Protein AF-A0A7M3PPD6-F1 (afdb_monomer_lite)

Structure (mmCIF, N/CA/C/O backbone):
data_AF-A0A7M3PPD6-F1
#
_entry.id   AF-A0A7M3PPD6-F1
#
loop_
_atom_site.group_PDB
_atom_site.id
_atom_site.type_symbol
_atom_site.label_atom_id
_atom_site.label_alt_id
_atom_site.label_comp_id
_atom_site.label_asym_id
_atom_site.label_entity_id
_atom_site.label_seq_id
_atom_site.pdbx_PDB_ins_code
_atom_site.Cartn_x
_atom_site.Cartn_y
_atom_site.Cartn_z
_atom_site.occupancy
_atom_site.B_iso_or_equiv
_atom_site.auth_seq_id
_atom_site.auth_comp_id
_atom_site.auth_asym_id
_atom_site.auth_atom_id
_atom_site.pdbx_PDB_model_num
ATOM 1 N N . MET A 1 1 ? 11.415 8.987 -10.925 1.00 87.25 1 MET A N 1
ATOM 2 C CA . MET A 1 1 ? 11.494 7.967 -9.854 1.00 87.25 1 MET A CA 1
ATOM 3 C C . MET A 1 1 ? 10.317 7.016 -10.015 1.00 87.25 1 MET A C 1
ATOM 5 O O . MET A 1 1 ? 9.247 7.482 -10.387 1.00 87.25 1 MET A O 1
ATOM 9 N N . GLY A 1 2 ? 10.502 5.719 -9.774 1.00 91.44 2 GLY A N 1
ATOM 10 C CA . GLY A 1 2 ? 9.399 4.766 -9.609 1.00 91.44 2 GLY A CA 1
ATOM 11 C C . GLY A 1 2 ? 9.368 4.261 -8.168 1.00 91.44 2 GLY A C 1
ATOM 12 O O . GLY A 1 2 ? 10.432 4.136 -7.566 1.00 91.44 2 GLY A O 1
ATOM 13 N N . TRP A 1 3 ? 8.183 4.011 -7.622 1.00 93.00 3 TRP A N 1
ATOM 14 C CA . TRP A 1 3 ? 8.015 3.396 -6.306 1.00 93.00 3 TRP A CA 1
ATOM 15 C C . TRP A 1 3 ? 6.927 2.327 -6.352 1.00 93.00 3 TRP A C 1
ATOM 17 O O . TRP A 1 3 ? 6.036 2.376 -7.202 1.00 93.00 3 TRP A O 1
ATOM 27 N N . ALA A 1 4 ? 7.021 1.362 -5.444 1.00 93.62 4 ALA A N 1
ATOM 28 C CA . ALA A 1 4 ? 6.034 0.310 -5.274 1.00 93.62 4 ALA A CA 1
ATOM 29 C C . ALA A 1 4 ? 5.718 0.114 -3.791 1.00 93.62 4 ALA A C 1
ATOM 31 O O . ALA A 1 4 ? 6.561 0.378 -2.935 1.00 93.62 4 ALA A O 1
ATOM 32 N N . PHE A 1 5 ? 4.496 -0.317 -3.497 1.00 93.56 5 PHE A N 1
ATOM 33 C CA . PHE A 1 5 ? 4.041 -0.605 -2.147 1.00 93.56 5 PHE A CA 1
ATOM 34 C C . PHE A 1 5 ? 3.113 -1.822 -2.139 1.00 93.56 5 PHE A C 1
ATOM 36 O O . PHE A 1 5 ? 2.143 -1.884 -2.896 1.00 93.56 5 PHE A O 1
ATOM 43 N N . GLY A 1 6 ? 3.411 -2.784 -1.272 1.00 92.19 6 GLY A N 1
ATOM 44 C CA . GLY A 1 6 ? 2.691 -4.045 -1.136 1.00 92.19 6 GLY A CA 1
ATOM 45 C C . GLY A 1 6 ? 3.297 -4.894 -0.023 1.00 92.19 6 GLY A C 1
ATOM 46 O O . GLY A 1 6 ? 4.203 -4.441 0.674 1.00 92.19 6 GLY A O 1
ATOM 47 N N . GLY A 1 7 ? 2.789 -6.114 0.154 1.00 89.31 7 GLY A N 1
ATOM 48 C CA . GLY A 1 7 ? 3.344 -7.064 1.122 1.00 89.31 7 GLY A CA 1
ATOM 49 C C . GLY A 1 7 ? 3.231 -6.630 2.587 1.00 89.31 7 GLY A C 1
ATOM 50 O O . GLY A 1 7 ? 4.124 -6.917 3.375 1.00 89.31 7 GLY A O 1
ATOM 51 N N . CYS A 1 8 ? 2.165 -5.918 2.973 1.00 86.94 8 CYS A N 1
ATOM 52 C CA . CYS A 1 8 ? 2.050 -5.273 4.290 1.00 86.94 8 CYS A CA 1
ATOM 53 C C . CYS A 1 8 ? 2.086 -6.224 5.503 1.00 86.94 8 CYS A C 1
ATOM 55 O O . CYS A 1 8 ? 2.294 -5.764 6.627 1.00 86.94 8 CYS A O 1
ATOM 57 N N . ASP A 1 9 ? 1.875 -7.525 5.296 1.00 87.12 9 ASP A N 1
ATOM 58 C CA . ASP A 1 9 ? 1.959 -8.554 6.339 1.00 87.12 9 ASP A CA 1
ATOM 59 C C . ASP A 1 9 ? 3.269 -9.356 6.324 1.00 87.12 9 ASP A C 1
ATOM 61 O O . ASP A 1 9 ? 3.383 -10.335 7.063 1.00 87.12 9 ASP A O 1
ATOM 65 N N . ALA A 1 10 ? 4.263 -8.937 5.534 1.00 86.12 10 ALA A N 1
ATOM 66 C CA . ALA A 1 10 ? 5.591 -9.536 5.566 1.00 86.12 10 ALA A CA 1
ATOM 67 C C . ALA A 1 10 ? 6.187 -9.467 6.980 1.00 86.12 10 ALA A C 1
ATOM 69 O O . ALA A 1 10 ? 6.174 -8.427 7.645 1.00 86.12 10 ALA A O 1
ATOM 70 N N . THR A 1 11 ? 6.709 -10.596 7.454 1.00 80.75 11 THR A N 1
ATOM 71 C CA . THR A 1 11 ? 7.304 -10.714 8.794 1.00 80.75 11 THR A CA 1
ATOM 72 C C . THR A 1 11 ? 8.752 -10.245 8.845 1.00 80.75 11 THR A C 1
ATOM 74 O O . THR A 1 11 ? 9.263 -9.929 9.918 1.00 80.75 11 THR A O 1
ATOM 77 N N . THR A 1 12 ? 9.410 -10.206 7.690 1.00 79.69 12 THR A N 1
ATOM 78 C CA . THR A 1 12 ? 10.815 -9.846 7.517 1.00 79.69 12 THR A CA 1
ATOM 79 C C . THR A 1 12 ? 10.936 -8.736 6.477 1.00 79.69 12 THR A C 1
ATOM 81 O O . THR A 1 12 ? 10.194 -8.732 5.495 1.00 79.69 12 THR A O 1
ATOM 84 N N . PRO A 1 13 ? 11.844 -7.766 6.678 1.00 74.44 13 PRO A N 1
ATOM 85 C CA . PRO A 1 13 ? 12.115 -6.749 5.677 1.00 74.44 13 PRO A CA 1
ATOM 86 C C . PRO A 1 13 ? 12.925 -7.380 4.541 1.00 74.44 13 PRO A C 1
ATOM 88 O O . PRO A 1 13 ? 14.146 -7.497 4.631 1.00 74.44 13 PRO A O 1
ATOM 91 N N . GLU A 1 14 ? 12.239 -7.808 3.489 1.00 77.88 14 GLU A N 1
ATOM 92 C CA . GLU A 1 14 ? 12.874 -8.265 2.254 1.00 77.88 14 GLU A CA 1
ATOM 93 C C . GLU A 1 14 ? 12.975 -7.132 1.226 1.00 77.88 14 GLU A C 1
ATOM 95 O O . GLU A 1 14 ? 12.314 -6.097 1.334 1.00 77.88 14 GLU A O 1
ATOM 100 N N . THR A 1 15 ? 13.872 -7.300 0.251 1.00 75.44 15 THR A N 1
ATOM 101 C CA . THR A 1 15 ? 14.083 -6.291 -0.807 1.00 75.44 15 THR A CA 1
ATOM 102 C C . THR A 1 15 ? 12.951 -6.314 -1.831 1.00 75.44 15 THR A C 1
ATOM 104 O O . THR A 1 15 ? 12.561 -5.263 -2.341 1.00 75.44 15 THR A O 1
ATOM 107 N N . ASP A 1 16 ? 12.410 -7.502 -2.094 1.00 83.88 16 ASP A N 1
ATOM 108 C CA . ASP A 1 16 ? 11.317 -7.724 -3.029 1.00 83.88 16 ASP A CA 1
ATOM 109 C C . ASP A 1 16 ? 9.985 -7.850 -2.287 1.00 83.88 16 ASP A C 1
ATOM 111 O O . ASP A 1 16 ? 9.922 -8.289 -1.137 1.00 83.88 16 ASP A O 1
ATOM 115 N N . ILE A 1 17 ? 8.892 -7.478 -2.954 1.00 88.12 17 ILE A N 1
ATOM 116 C CA . ILE A 1 17 ? 7.558 -7.664 -2.392 1.00 88.12 17 ILE A CA 1
ATOM 117 C C . ILE A 1 17 ? 7.171 -9.124 -2.599 1.00 88.12 17 ILE A C 1
ATOM 119 O O . ILE A 1 17 ? 6.884 -9.538 -3.720 1.00 88.12 17 ILE A O 1
ATOM 123 N N . GLU A 1 18 ? 7.125 -9.917 -1.537 1.00 90.44 18 GLU A N 1
ATOM 124 C CA . GLU A 1 18 ? 6.686 -11.302 -1.667 1.00 90.44 18 GLU A CA 1
ATOM 125 C C . GLU A 1 18 ? 5.180 -11.368 -2.020 1.00 90.44 18 GLU A C 1
ATOM 127 O O . GLU A 1 18 ? 4.333 -10.892 -1.248 1.00 90.44 18 GLU A O 1
ATOM 132 N N . PRO A 1 19 ? 4.801 -11.990 -3.156 1.00 90.56 19 PRO A N 1
ATOM 133 C CA . PRO A 1 19 ? 3.409 -12.034 -3.614 1.00 90.56 19 PRO A CA 1
ATOM 134 C C . PRO A 1 19 ? 2.437 -12.663 -2.604 1.00 90.56 19 PRO A C 1
ATOM 136 O O . PRO A 1 19 ? 1.273 -12.268 -2.528 1.00 90.56 19 PRO A O 1
ATOM 139 N N . GLN A 1 20 ? 2.920 -13.593 -1.774 1.00 89.94 20 GLN A N 1
ATOM 140 C CA . GLN A 1 20 ? 2.115 -14.269 -0.753 1.00 89.94 20 GLN A CA 1
ATOM 141 C C . GLN A 1 20 ? 1.524 -13.315 0.298 1.00 89.94 20 GLN A C 1
ATOM 143 O O . GLN A 1 20 ? 0.434 -13.572 0.804 1.00 89.94 20 GLN A O 1
ATOM 148 N N . TYR A 1 21 ? 2.187 -12.186 0.576 1.00 91.25 21 TYR A N 1
ATOM 149 C CA . TYR A 1 21 ? 1.709 -11.165 1.519 1.00 91.25 21 TYR A CA 1
ATOM 150 C C . TYR A 1 21 ? 0.879 -10.063 0.846 1.00 91.25 21 TYR A C 1
ATOM 152 O O . TYR A 1 21 ? 0.564 -9.048 1.468 1.00 91.25 21 TYR A O 1
ATOM 160 N N . CYS A 1 22 ? 0.558 -10.221 -0.441 1.00 90.44 22 CYS A N 1
ATOM 161 C CA . CYS A 1 22 ? -0.214 -9.243 -1.206 1.00 90.44 22 CYS A CA 1
ATOM 162 C C . CYS A 1 22 ? -1.676 -9.633 -1.393 1.00 90.44 22 CYS A C 1
ATOM 164 O O . CYS A 1 22 ? -2.502 -8.767 -1.659 1.00 90.44 22 CYS A O 1
ATOM 166 N N . LYS A 1 23 ? -1.992 -10.920 -1.235 1.00 89.25 23 LYS A N 1
ATOM 167 C CA . LYS A 1 23 ? -3.290 -11.499 -1.582 1.00 89.25 23 LYS A CA 1
ATOM 168 C C . LYS A 1 23 ? -4.482 -10.798 -0.936 1.00 89.25 23 LYS A C 1
ATOM 170 O O . LYS A 1 23 ? -5.473 -10.532 -1.609 1.00 89.25 23 LYS A O 1
ATOM 175 N N . ASP A 1 24 ? -4.360 -10.489 0.349 1.00 88.75 24 ASP A N 1
ATOM 176 C CA . ASP A 1 24 ? -5.447 -9.912 1.142 1.00 88.75 24 ASP A CA 1
ATOM 177 C C . ASP A 1 24 ? -5.361 -8.375 1.227 1.00 88.75 24 ASP A C 1
ATOM 179 O O . ASP A 1 24 ? -6.146 -7.747 1.937 1.00 88.75 24 ASP A O 1
ATOM 183 N N . ASN A 1 25 ? -4.425 -7.750 0.499 1.00 90.75 25 ASN A N 1
ATOM 184 C CA . ASN A 1 25 ? -4.254 -6.302 0.523 1.00 90.75 25 ASN A CA 1
ATOM 185 C C . ASN A 1 25 ? -5.318 -5.624 -0.342 1.00 90.75 25 ASN A C 1
ATOM 187 O O . ASN A 1 25 ? -5.375 -5.803 -1.560 1.00 90.75 25 ASN A O 1
ATOM 191 N N . VAL A 1 26 ? -6.116 -4.765 0.287 1.00 92.62 26 VAL A N 1
ATOM 192 C CA . VAL A 1 26 ? -7.084 -3.901 -0.390 1.00 92.62 26 VAL A CA 1
ATOM 193 C C . VAL A 1 26 ? -6.605 -2.460 -0.295 1.00 92.62 26 VAL A C 1
ATOM 195 O O . VAL A 1 26 ? -6.396 -1.931 0.796 1.00 92.62 26 VAL A O 1
ATOM 198 N N . PHE A 1 27 ? -6.441 -1.818 -1.450 1.00 94.62 27 PHE A N 1
ATOM 199 C CA . PHE A 1 27 ? -5.930 -0.455 -1.557 1.00 94.62 27 PHE A CA 1
ATOM 200 C C . PHE A 1 27 ? -7.063 0.522 -1.869 1.00 94.62 27 PHE A C 1
ATOM 202 O O . PHE A 1 27 ? -7.775 0.351 -2.858 1.00 94.62 27 PHE A O 1
ATOM 209 N N . ASN A 1 28 ? -7.172 1.578 -1.069 1.00 95.12 28 ASN A N 1
ATOM 210 C CA . ASN A 1 28 ? -7.926 2.781 -1.392 1.00 95.12 28 ASN A CA 1
ATOM 211 C C . ASN A 1 28 ? -6.939 3.909 -1.724 1.00 95.12 28 ASN A C 1
ATOM 213 O O . ASN A 1 28 ? -5.976 4.120 -0.987 1.00 95.12 28 ASN A O 1
ATOM 217 N N . VAL A 1 29 ? -7.150 4.609 -2.838 1.00 94.12 29 VAL A N 1
ATOM 218 C CA . VAL A 1 29 ? -6.252 5.667 -3.322 1.00 94.12 29 VAL A CA 1
ATOM 219 C C . VAL A 1 29 ? -7.067 6.928 -3.576 1.00 94.12 29 VAL A C 1
ATOM 221 O O . VAL A 1 29 ? -7.879 6.972 -4.498 1.00 94.12 29 VAL A O 1
ATOM 224 N N . GLU A 1 30 ? -6.800 7.964 -2.790 1.00 92.38 30 GLU A N 1
ATOM 225 C CA . GLU A 1 30 ? -7.478 9.257 -2.830 1.00 92.38 30 GLU A CA 1
ATOM 226 C C . GLU A 1 30 ? -6.441 10.372 -2.999 1.00 92.38 30 GLU A C 1
ATOM 228 O O . GLU A 1 30 ? -5.851 10.880 -2.044 1.00 92.38 30 GLU A O 1
ATOM 233 N N . GLY A 1 31 ? -6.170 10.737 -4.255 1.00 90.31 31 GLY A N 1
ATOM 234 C CA . GLY A 1 31 ? -5.137 11.719 -4.581 1.00 90.31 31 GLY A CA 1
ATOM 235 C C . GLY A 1 31 ? -3.755 11.270 -4.097 1.00 90.31 31 GLY A C 1
ATOM 236 O O . GLY A 1 31 ? -3.158 10.362 -4.672 1.00 90.31 31 GLY A O 1
ATOM 237 N N . THR A 1 32 ? -3.239 11.929 -3.059 1.00 91.12 32 THR A N 1
ATOM 238 C CA . THR A 1 32 ? -1.934 11.631 -2.442 1.00 91.12 32 THR A CA 1
ATOM 239 C C . THR A 1 32 ? -2.020 10.715 -1.233 1.00 91.12 32 THR A C 1
ATOM 241 O O . THR A 1 32 ? -0.982 10.280 -0.730 1.00 91.12 32 THR A O 1
ATOM 244 N N . GLN A 1 33 ? -3.228 10.441 -0.747 1.00 93.75 33 GLN A N 1
ATOM 245 C CA . GLN A 1 33 ? -3.456 9.572 0.388 1.00 93.75 33 GLN A CA 1
ATOM 246 C C . GLN A 1 33 ? -3.784 8.168 -0.103 1.00 93.75 33 GLN A C 1
ATOM 248 O O . GLN A 1 33 ? -4.595 7.960 -1.004 1.00 93.75 33 GLN A O 1
ATOM 253 N N . VAL A 1 34 ? -3.125 7.192 0.498 1.00 95.00 34 VAL A N 1
ATOM 254 C CA . VAL A 1 34 ? -3.340 5.779 0.236 1.00 95.00 34 VAL A CA 1
ATOM 255 C C . VAL A 1 34 ? -3.654 5.111 1.560 1.00 95.00 34 VAL A C 1
ATOM 257 O O . VAL A 1 34 ? -2.904 5.247 2.522 1.00 95.00 34 VAL A O 1
ATOM 260 N N . THR A 1 35 ? -4.737 4.352 1.599 1.00 94.94 35 THR A N 1
ATOM 261 C CA . THR A 1 35 ? -5.093 3.516 2.743 1.00 94.94 35 THR A CA 1
ATOM 262 C C . THR A 1 35 ? -5.055 2.065 2.305 1.00 94.94 35 THR A C 1
ATOM 264 O O . THR A 1 35 ? -5.613 1.703 1.271 1.00 94.94 35 THR A O 1
ATOM 267 N N . VAL A 1 36 ? -4.377 1.230 3.084 1.00 94.56 36 VAL A N 1
ATOM 268 C CA . VAL A 1 36 ? -4.249 -0.201 2.823 1.00 94.56 36 VAL A CA 1
ATOM 269 C C . VAL A 1 36 ? -4.861 -0.969 3.974 1.00 94.56 36 VAL A C 1
ATOM 271 O O . VAL A 1 36 ? -4.434 -0.835 5.123 1.00 94.56 36 VAL A O 1
ATOM 274 N N . TYR A 1 37 ? -5.855 -1.779 3.639 1.00 92.94 37 TYR A N 1
ATOM 275 C CA . TYR A 1 37 ? -6.468 -2.749 4.531 1.00 92.94 37 TYR A CA 1
ATOM 276 C C . TYR A 1 37 ? -5.800 -4.095 4.281 1.00 92.94 37 TYR A C 1
ATOM 278 O O . TYR A 1 37 ? -5.738 -4.545 3.138 1.00 92.94 37 TYR A O 1
ATOM 286 N N . HIS A 1 38 ? -5.261 -4.705 5.331 1.00 91.94 38 HIS A N 1
ATOM 287 C CA . HIS A 1 38 ? -4.519 -5.959 5.231 1.00 91.94 38 HIS A CA 1
ATOM 288 C C . HIS A 1 38 ? -4.657 -6.788 6.512 1.00 91.94 38 HIS A C 1
ATOM 290 O O . HIS A 1 38 ? -5.205 -6.329 7.520 1.00 91.94 38 HIS A O 1
ATOM 296 N N . GLY A 1 39 ? -4.151 -8.015 6.492 1.00 88.12 39 GLY A N 1
ATOM 297 C CA . GLY A 1 39 ? -4.285 -8.980 7.571 1.00 88.12 39 GLY A CA 1
ATOM 298 C C . GLY A 1 39 ? -5.521 -9.867 7.443 1.00 88.12 39 GLY A C 1
ATOM 299 O O . GLY A 1 39 ? -6.247 -9.863 6.452 1.00 88.12 39 GLY A O 1
ATOM 300 N N . LYS A 1 40 ? -5.751 -10.675 8.479 1.00 85.69 40 LYS A N 1
ATOM 301 C CA . LYS A 1 40 ? -6.826 -11.673 8.503 1.00 85.69 40 LYS A CA 1
ATOM 302 C C . LYS A 1 40 ? -8.112 -11.091 9.079 1.00 85.69 40 LYS A C 1
ATOM 304 O O . LYS A 1 40 ? -8.093 -10.133 9.853 1.00 85.69 40 LYS A O 1
ATOM 309 N N 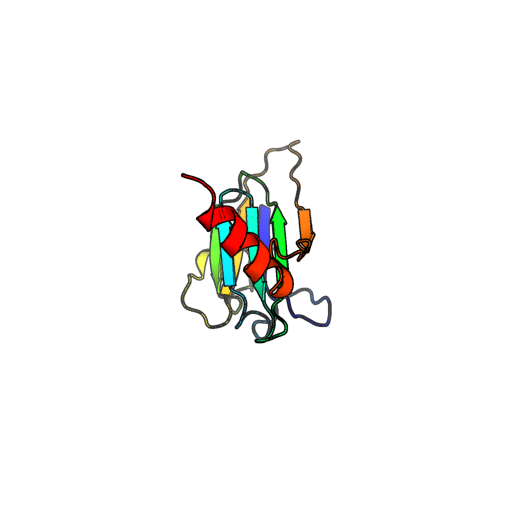. VAL A 1 41 ? -9.233 -11.740 8.768 1.00 77.31 41 VAL A N 1
ATOM 310 C CA . VAL A 1 41 ? -10.528 -11.480 9.417 1.00 77.31 41 VAL A CA 1
ATOM 311 C C . VAL A 1 41 ? -10.350 -11.526 10.942 1.00 77.31 41 VAL A C 1
ATOM 313 O O . VAL A 1 41 ? -9.627 -12.378 11.454 1.00 77.31 41 VAL A O 1
ATOM 316 N N . MET A 1 42 ? -10.981 -10.588 11.658 1.00 80.31 42 MET A N 1
ATOM 317 C CA . MET A 1 42 ? -10.828 -10.335 13.108 1.00 80.31 42 MET A CA 1
ATOM 318 C C . MET A 1 42 ? -9.493 -9.719 13.559 1.00 80.31 42 MET A C 1
ATOM 320 O O . MET A 1 42 ? -9.352 -9.374 14.729 1.00 80.31 42 MET A O 1
ATOM 324 N N . GLN A 1 43 ? -8.523 -9.539 12.662 1.00 84.12 43 GLN A N 1
ATOM 325 C CA . GLN A 1 43 ? -7.243 -8.872 12.932 1.00 84.12 43 GLN A CA 1
ATOM 326 C C . GLN A 1 43 ? -6.884 -7.904 11.798 1.00 84.12 43 GLN A C 1
ATOM 328 O O . GLN A 1 43 ? -5.718 -7.789 11.413 1.00 84.12 43 GLN A O 1
ATOM 333 N N . LEU A 1 44 ? -7.902 -7.235 11.247 1.00 87.31 44 LEU A N 1
ATOM 334 C CA . LEU A 1 44 ? -7.729 -6.291 10.152 1.00 87.31 44 LEU A CA 1
ATOM 335 C C . LEU A 1 44 ? -6.851 -5.127 10.616 1.00 87.31 44 LEU A C 1
ATOM 337 O O . LEU A 1 44 ? -7.119 -4.485 11.634 1.00 87.31 44 LEU A O 1
ATOM 341 N N . LYS A 1 45 ? -5.798 -4.860 9.855 1.00 89.88 45 LYS A N 1
ATOM 342 C CA . LYS A 1 45 ? -4.871 -3.755 10.070 1.00 89.88 45 LYS A CA 1
ATOM 343 C C . LYS A 1 45 ? -5.100 -2.703 8.997 1.00 89.88 45 LYS A C 1
ATOM 345 O O . LYS A 1 45 ? -5.432 -3.018 7.855 1.00 89.88 45 LYS A O 1
ATOM 350 N N . VAL A 1 46 ? -4.883 -1.451 9.384 1.00 91.44 46 VAL A N 1
ATOM 351 C CA . VAL A 1 46 ? -4.966 -0.302 8.485 1.00 91.44 46 VAL A CA 1
ATOM 352 C C . VAL A 1 46 ? -3.631 0.424 8.494 1.00 91.44 46 VAL A C 1
ATOM 354 O O . VAL A 1 46 ? -3.191 0.932 9.532 1.00 91.44 46 VAL A O 1
ATOM 357 N N . THR A 1 47 ? -3.003 0.487 7.326 1.00 91.94 47 THR A N 1
ATOM 358 C CA . THR A 1 47 ? -1.782 1.257 7.094 1.00 91.94 47 THR A CA 1
ATOM 359 C C . THR A 1 47 ? -2.102 2.397 6.141 1.00 91.94 47 THR A C 1
ATOM 361 O O . THR A 1 47 ? -2.663 2.180 5.071 1.00 91.94 47 THR A O 1
ATOM 364 N N . ASN A 1 48 ? -1.752 3.618 6.527 1.00 93.31 48 ASN A N 1
ATOM 365 C CA . ASN A 1 48 ? -1.913 4.799 5.693 1.00 93.31 48 ASN A CA 1
ATOM 366 C C . ASN A 1 48 ? -0.566 5.244 5.143 1.00 93.31 48 ASN A C 1
ATOM 368 O O . ASN A 1 48 ? 0.463 5.152 5.818 1.00 93.31 48 ASN A O 1
ATOM 372 N N . LEU A 1 49 ? -0.597 5.763 3.923 1.00 94.12 49 LEU A N 1
ATOM 373 C CA . LEU A 1 49 ? 0.535 6.355 3.251 1.00 94.12 49 LEU A CA 1
ATOM 374 C C . LEU A 1 49 ? 0.150 7.710 2.670 1.00 94.12 49 LEU A C 1
ATOM 376 O O . LEU A 1 49 ? -0.927 7.881 2.107 1.00 94.12 49 LEU A O 1
ATOM 380 N N . ILE A 1 50 ? 1.071 8.659 2.768 1.00 93.62 50 ILE A N 1
ATOM 381 C CA . ILE A 1 50 ? 1.057 9.893 1.992 1.00 93.62 50 ILE A CA 1
ATOM 382 C C . ILE A 1 50 ? 2.202 9.784 1.000 1.00 93.62 50 ILE A C 1
ATOM 384 O O . ILE A 1 50 ? 3.354 9.574 1.391 1.00 93.62 50 ILE A O 1
ATOM 388 N N . VAL A 1 51 ? 1.873 9.914 -0.279 1.00 94.25 51 VAL A N 1
ATOM 389 C CA . VAL A 1 51 ? 2.819 9.788 -1.387 1.00 94.25 51 VAL A CA 1
ATOM 390 C C . VAL A 1 51 ? 2.936 11.112 -2.148 1.00 94.25 51 VAL A C 1
ATOM 392 O O . VAL A 1 51 ? 2.050 11.964 -2.046 1.00 94.25 51 VAL A O 1
ATOM 395 N N . PRO A 1 52 ? 4.016 11.330 -2.919 1.00 92.62 52 PRO A N 1
ATOM 396 C CA . PRO A 1 52 ? 4.201 12.571 -3.662 1.00 92.62 52 PRO A CA 1
ATOM 397 C C . PRO A 1 52 ? 3.033 12.855 -4.611 1.00 92.62 52 PRO A C 1
ATOM 399 O O . PRO A 1 52 ? 2.594 11.958 -5.331 1.00 92.62 52 PRO A O 1
ATOM 402 N N . SER A 1 53 ? 2.590 14.112 -4.682 1.00 87.81 53 SER A N 1
ATOM 403 C CA . SER A 1 53 ? 1.454 14.543 -5.514 1.00 87.81 53 SER A CA 1
ATOM 404 C C . SER A 1 53 ? 1.643 14.337 -7.013 1.00 87.81 53 SER A C 1
ATOM 406 O O . SER A 1 53 ? 0.671 14.137 -7.733 1.00 87.81 53 SER A O 1
ATOM 408 N N . ALA A 1 54 ? 2.888 14.316 -7.484 1.00 87.19 54 ALA A N 1
ATOM 409 C CA . ALA A 1 54 ? 3.224 14.010 -8.871 1.00 87.19 54 ALA A CA 1
ATOM 410 C C . ALA A 1 54 ? 3.207 12.499 -9.194 1.00 87.19 54 ALA A C 1
ATOM 412 O O . ALA A 1 54 ? 3.612 12.104 -10.291 1.00 87.19 54 ALA A O 1
ATOM 413 N N . SER A 1 55 ? 2.787 11.643 -8.255 1.00 90.62 55 SER A N 1
ATOM 414 C CA . SER A 1 55 ? 2.729 10.195 -8.461 1.00 90.62 55 SER A CA 1
ATOM 415 C C . SER A 1 55 ? 1.529 9.812 -9.324 1.00 90.62 55 SER A C 1
ATOM 417 O O . SER A 1 55 ? 0.380 10.015 -8.945 1.00 90.62 55 SER A O 1
ATOM 419 N N . SER A 1 56 ? 1.789 9.175 -10.463 1.00 92.94 56 SER A N 1
ATOM 420 C CA . SER A 1 56 ? 0.765 8.428 -11.195 1.00 92.94 56 SER A CA 1
ATOM 421 C C . SER A 1 56 ? 0.716 7.015 -10.632 1.00 92.94 56 SER A C 1
ATOM 423 O O . SER A 1 56 ? 1.640 6.242 -10.873 1.00 92.94 56 SER A O 1
ATOM 425 N N . ILE A 1 57 ? -0.316 6.702 -9.848 1.00 94.56 57 ILE A N 1
ATOM 426 C CA . ILE A 1 57 ? -0.448 5.440 -9.105 1.00 94.56 57 ILE A CA 1
ATOM 427 C C . ILE A 1 57 ? -1.306 4.449 -9.895 1.00 94.56 57 ILE A C 1
ATOM 429 O O . ILE A 1 57 ? -2.332 4.818 -10.469 1.00 94.56 57 ILE A O 1
ATOM 433 N N . ARG A 1 58 ? -0.901 3.176 -9.917 1.00 94.50 58 ARG A N 1
ATOM 434 C CA . ARG A 1 58 ? -1.625 2.079 -10.566 1.00 94.50 58 ARG A CA 1
ATOM 435 C C . ARG A 1 58 ? -1.611 0.823 -9.708 1.00 94.50 58 ARG A C 1
ATOM 437 O O . ARG A 1 58 ? -0.579 0.450 -9.155 1.00 94.50 58 ARG A O 1
ATOM 444 N N . LEU A 1 59 ? -2.747 0.129 -9.684 1.00 94.62 59 LEU A N 1
ATOM 445 C CA . LEU A 1 59 ? -2.799 -1.253 -9.221 1.00 94.62 59 LEU A CA 1
ATOM 446 C C . LEU A 1 59 ? -2.072 -2.144 -10.240 1.00 94.62 59 LEU A C 1
ATOM 448 O O . LEU A 1 59 ? -2.354 -2.059 -11.440 1.00 94.62 59 LEU A O 1
ATOM 452 N N . SER A 1 60 ? -1.135 -2.942 -9.746 1.00 95.31 60 SER A N 1
ATOM 453 C CA . SER A 1 60 ? -0.153 -3.699 -10.520 1.00 95.31 60 SER A CA 1
ATOM 454 C C . SER A 1 60 ? 0.010 -5.118 -9.964 1.00 95.31 60 SER A C 1
ATOM 456 O O . SER A 1 60 ? -0.443 -5.418 -8.859 1.00 95.31 60 SER A O 1
ATOM 458 N N . ASP A 1 61 ? 0.660 -5.981 -10.738 1.00 94.94 61 ASP A N 1
ATOM 459 C CA . ASP A 1 61 ? 0.918 -7.390 -10.444 1.00 94.94 61 ASP A CA 1
ATOM 460 C C . ASP A 1 61 ? 2.271 -7.586 -9.748 1.00 94.94 61 ASP A C 1
ATOM 462 O O . ASP A 1 61 ? 3.323 -7.443 -10.379 1.00 94.94 61 ASP A O 1
ATOM 466 N N . GLY A 1 62 ? 2.245 -7.949 -8.461 1.00 92.62 62 GLY A N 1
ATOM 467 C CA . GLY A 1 62 ? 3.444 -8.182 -7.649 1.00 92.62 62 GLY A CA 1
ATOM 468 C C . GLY A 1 62 ? 4.359 -9.286 -8.190 1.00 92.62 62 GLY A C 1
ATOM 469 O O . GLY A 1 62 ? 5.566 -9.244 -7.967 1.00 92.62 62 GLY A O 1
ATOM 470 N N . HIS A 1 63 ? 3.835 -10.220 -8.993 1.00 93.31 63 HIS A N 1
ATOM 471 C CA . HIS A 1 63 ? 4.656 -11.246 -9.650 1.00 93.31 63 HIS A CA 1
ATOM 472 C C . HIS A 1 63 ? 5.577 -10.675 -10.739 1.00 93.31 63 HIS A C 1
ATOM 474 O O . HIS A 1 63 ? 6.559 -11.308 -11.117 1.00 93.31 63 HIS A O 1
ATOM 480 N N . LYS A 1 64 ? 5.288 -9.474 -11.259 1.00 93.44 64 LYS A N 1
ATOM 481 C CA . LYS A 1 64 ? 5.994 -8.856 -12.398 1.00 93.44 64 LYS A CA 1
ATOM 482 C C . LYS A 1 64 ? 6.913 -7.710 -11.975 1.00 93.44 64 LYS A C 1
ATOM 484 O O . LYS A 1 64 ? 7.015 -6.693 -12.661 1.00 93.44 64 LYS A O 1
ATOM 489 N N . GLN A 1 65 ? 7.613 -7.879 -10.857 1.00 90.75 65 GLN A N 1
ATOM 490 C CA . GLN A 1 65 ? 8.438 -6.835 -10.238 1.00 90.75 65 GLN A CA 1
ATOM 491 C C . GLN A 1 65 ? 9.914 -6.791 -10.674 1.00 90.75 65 GLN A C 1
ATOM 493 O O . GLN A 1 65 ? 10.691 -6.032 -10.108 1.00 90.75 65 GLN A O 1
ATOM 498 N N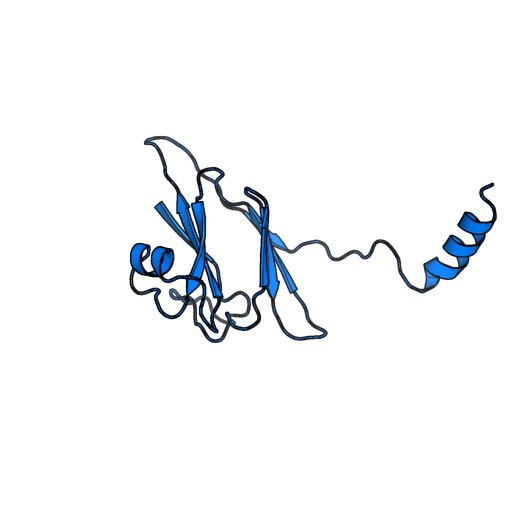 . HIS A 1 66 ? 10.312 -7.527 -11.720 1.00 90.12 66 HIS A N 1
ATOM 499 C CA . HIS A 1 66 ? 11.709 -7.568 -12.196 1.00 90.12 66 HIS A CA 1
ATOM 500 C C . HIS A 1 66 ? 12.306 -6.195 -12.537 1.00 90.12 66 HIS A C 1
ATOM 502 O O . HIS A 1 66 ? 13.512 -5.992 -12.432 1.00 90.12 66 HIS A O 1
ATOM 508 N N . THR A 1 67 ? 11.472 -5.254 -12.989 1.00 91.62 67 THR A N 1
ATOM 509 C CA . THR A 1 67 ? 11.869 -3.856 -13.188 1.00 91.62 67 THR A CA 1
ATOM 510 C C . THR A 1 67 ? 10.724 -2.926 -12.786 1.00 91.62 67 THR A C 1
ATOM 512 O O . THR A 1 67 ? 9.557 -3.301 -12.947 1.00 91.62 67 THR A O 1
ATOM 515 N N . PRO A 1 68 ? 11.006 -1.679 -12.357 1.00 91.19 68 PRO A N 1
ATOM 516 C CA . PRO A 1 68 ? 9.955 -0.717 -12.020 1.00 91.19 68 PRO A CA 1
ATOM 517 C C . PRO A 1 68 ? 8.966 -0.456 -13.169 1.00 91.19 68 PRO A C 1
ATOM 519 O O . PRO A 1 68 ? 7.775 -0.264 -12.934 1.00 91.19 68 PRO A O 1
ATOM 522 N N . LEU A 1 69 ? 9.441 -0.472 -14.422 1.00 92.56 69 LEU A N 1
ATOM 523 C CA . LEU A 1 69 ? 8.595 -0.265 -15.600 1.00 92.56 69 LEU A CA 1
ATOM 524 C C . LEU A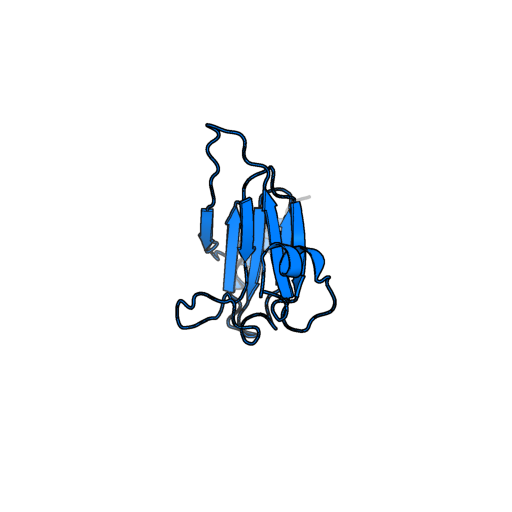 1 69 ? 7.706 -1.480 -15.900 1.00 92.56 69 LEU A C 1
ATOM 526 O O . LEU A 1 69 ? 6.525 -1.305 -16.210 1.00 92.56 69 LEU A O 1
ATOM 530 N N . ALA A 1 70 ? 8.254 -2.695 -15.795 1.00 94.06 70 ALA A N 1
ATOM 531 C CA . ALA A 1 70 ? 7.484 -3.928 -15.957 1.00 94.06 70 ALA A CA 1
ATOM 532 C C . ALA A 1 70 ? 6.367 -4.008 -14.912 1.00 94.06 70 ALA A C 1
ATOM 534 O O . ALA A 1 70 ? 5.217 -4.273 -15.261 1.00 94.06 70 ALA A O 1
ATOM 535 N N . LEU A 1 71 ? 6.680 -3.660 -13.662 1.00 94.50 71 LEU A N 1
ATOM 536 C CA . LEU A 1 71 ? 5.696 -3.616 -12.592 1.00 94.50 71 LEU A CA 1
ATOM 537 C C . LEU A 1 71 ? 4.598 -2.592 -12.892 1.00 94.50 71 LEU A C 1
ATOM 539 O O . LEU A 1 71 ? 3.422 -2.934 -12.895 1.00 94.50 71 LEU A O 1
ATOM 543 N N . PHE A 1 72 ? 4.959 -1.356 -13.237 1.00 94.75 72 PHE A N 1
ATOM 544 C CA . PHE A 1 72 ? 3.994 -0.284 -13.507 1.00 94.75 72 PHE A CA 1
ATOM 545 C C . PHE A 1 72 ? 3.044 -0.564 -14.691 1.00 94.75 72 PHE A C 1
ATOM 547 O O . PHE A 1 72 ? 1.939 -0.017 -14.767 1.00 94.75 72 PHE A O 1
ATOM 554 N N . THR A 1 73 ? 3.473 -1.398 -15.639 1.00 94.25 73 THR A N 1
ATOM 555 C CA . THR A 1 73 ? 2.713 -1.744 -16.854 1.00 94.25 73 THR A CA 1
ATOM 556 C C . THR A 1 73 ? 2.032 -3.112 -16.781 1.00 94.25 73 THR A C 1
ATOM 558 O O . THR A 1 73 ? 1.301 -3.483 -17.696 1.00 94.25 73 THR A O 1
ATOM 561 N N . SER A 1 74 ? 2.218 -3.841 -15.680 1.00 93.19 74 SER A N 1
ATOM 562 C CA . SER A 1 74 ? 1.791 -5.232 -15.507 1.00 93.19 74 SER A CA 1
ATOM 563 C C . SER A 1 74 ? 0.274 -5.464 -15.516 1.00 93.19 74 SER A C 1
ATOM 565 O O . SER A 1 74 ? -0.181 -6.548 -15.895 1.00 93.19 74 SER A O 1
ATOM 567 N N . GLY A 1 75 ? -0.504 -4.440 -15.152 1.00 87.12 75 GLY A N 1
ATOM 568 C CA . GLY A 1 75 ? -1.964 -4.469 -15.127 1.00 87.12 75 GLY A CA 1
ATOM 569 C C . GLY A 1 75 ? -2.558 -5.022 -13.827 1.00 87.12 75 GLY A C 1
ATOM 570 O O . GLY A 1 75 ? -1.854 -5.387 -12.895 1.00 87.12 75 GLY A O 1
ATOM 571 N N . LYS A 1 76 ? -3.896 -5.057 -13.765 1.00 86.56 76 LYS A N 1
ATOM 572 C CA . LYS A 1 76 ? -4.656 -5.313 -12.525 1.00 86.56 76 LYS A CA 1
ATOM 573 C C . LYS A 1 76 ? -5.028 -6.780 -12.283 1.00 86.56 76 LYS A C 1
ATOM 575 O O . LYS A 1 76 ? -5.522 -7.108 -11.211 1.00 86.56 76 LYS A O 1
ATOM 580 N N . LYS A 1 77 ? -4.894 -7.649 -13.291 1.00 91.00 77 LYS A N 1
ATOM 581 C CA . LYS A 1 77 ? -5.320 -9.054 -13.202 1.00 91.00 77 LYS A CA 1
ATOM 582 C C . LYS A 1 77 ? -4.226 -9.869 -12.512 1.00 91.00 77 LYS A C 1
ATOM 584 O O . LYS A 1 77 ? -3.322 -10.352 -13.184 1.00 91.00 77 LYS A O 1
ATOM 589 N N . THR A 1 78 ? -4.324 -9.986 -11.194 1.00 92.50 78 THR A N 1
ATOM 590 C CA . THR A 1 78 ? -3.357 -10.678 -10.334 1.00 92.50 78 THR A CA 1
ATOM 591 C C . THR A 1 78 ? -4.040 -11.159 -9.052 1.00 92.50 78 THR A C 1
ATOM 593 O O . THR A 1 78 ? -5.072 -10.614 -8.657 1.00 92.50 78 THR A O 1
ATOM 596 N N . ASP A 1 79 ? -3.469 -12.172 -8.411 1.00 92.75 79 ASP A N 1
ATOM 597 C CA . ASP A 1 79 ? -3.780 -12.592 -7.043 1.00 92.75 79 ASP A CA 1
ATOM 598 C C . ASP A 1 79 ? -2.843 -11.956 -6.001 1.00 92.75 79 ASP A C 1
ATOM 600 O O . ASP A 1 79 ? -3.037 -12.155 -4.807 1.00 92.75 79 ASP A O 1
ATOM 604 N N . ALA A 1 80 ? -1.859 -11.169 -6.442 1.00 93.50 80 ALA A N 1
ATOM 605 C CA . ALA A 1 80 ? -0.905 -10.444 -5.613 1.00 93.50 80 ALA A CA 1
ATOM 606 C C . ALA A 1 80 ? -0.909 -8.945 -5.974 1.00 93.50 80 ALA A C 1
ATOM 608 O O . ALA A 1 80 ? 0.043 -8.442 -6.583 1.00 93.50 80 ALA A O 1
ATOM 609 N N . PRO A 1 81 ? -1.991 -8.214 -5.647 1.00 94.56 81 PRO A N 1
ATOM 610 C CA . PRO A 1 81 ? -2.101 -6.800 -5.971 1.00 94.56 81 PRO A CA 1
ATOM 611 C C . PRO A 1 81 ? -1.071 -5.967 -5.202 1.00 94.56 81 PRO A C 1
ATOM 613 O O . PRO A 1 81 ? -0.925 -6.077 -3.984 1.00 94.56 81 PRO A O 1
ATOM 616 N N . VAL A 1 82 ? -0.397 -5.072 -5.921 1.00 95.12 82 VAL A N 1
ATOM 617 C CA . VAL A 1 82 ? 0.495 -4.057 -5.348 1.00 95.12 82 VAL A CA 1
ATOM 618 C C . VAL A 1 82 ? 0.208 -2.695 -5.967 1.00 95.12 82 VAL A C 1
ATOM 620 O O . VAL A 1 82 ? -0.311 -2.596 -7.083 1.00 95.12 82 VAL A O 1
ATOM 623 N N . LEU A 1 83 ? 0.565 -1.622 -5.270 1.00 95.38 83 LEU A N 1
ATOM 624 C CA . LEU A 1 83 ? 0.616 -0.298 -5.877 1.00 95.38 83 LEU A CA 1
ATOM 625 C C . LEU A 1 83 ? 1.979 -0.094 -6.514 1.00 95.38 83 LEU A C 1
ATOM 627 O O . LEU A 1 83 ? 3.004 -0.311 -5.879 1.00 95.38 83 LEU A O 1
ATOM 631 N N . ALA A 1 84 ? 1.984 0.374 -7.753 1.00 95.5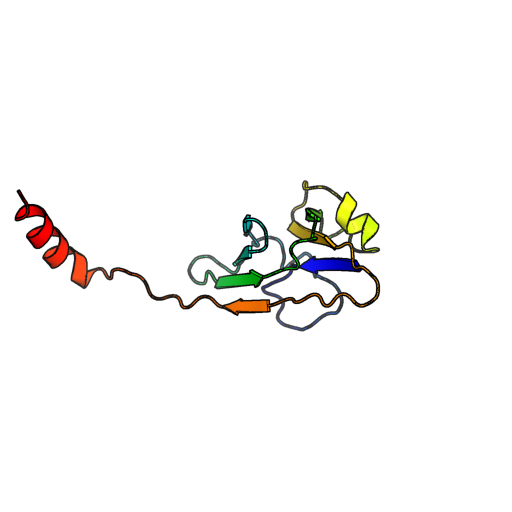0 84 ALA A N 1
ATOM 632 C CA . ALA A 1 84 ? 3.176 0.872 -8.411 1.00 95.50 84 ALA A CA 1
ATOM 633 C C . ALA A 1 84 ? 2.892 2.261 -8.955 1.00 95.50 84 ALA A C 1
ATOM 635 O O . ALA A 1 84 ? 1.793 2.545 -9.437 1.00 95.50 84 ALA A O 1
ATOM 636 N N . ALA A 1 85 ? 3.885 3.134 -8.896 1.00 94.75 85 ALA A N 1
ATOM 637 C CA . ALA A 1 85 ? 3.722 4.486 -9.370 1.00 94.75 85 ALA A CA 1
ATOM 638 C C . ALA A 1 85 ? 4.993 5.049 -9.978 1.00 94.75 85 ALA A C 1
ATOM 640 O O . ALA A 1 85 ? 6.117 4.719 -9.593 1.00 94.75 85 ALA A O 1
ATOM 641 N N . THR A 1 86 ? 4.789 5.982 -10.897 1.00 94.00 86 THR A N 1
ATOM 642 C CA . THR A 1 86 ? 5.852 6.832 -11.423 1.00 94.00 86 THR A CA 1
ATOM 643 C C . THR A 1 86 ? 5.681 8.238 -10.879 1.00 94.00 86 THR A C 1
ATOM 645 O O . THR A 1 86 ? 4.596 8.807 -10.981 1.00 94.00 86 THR A O 1
ATOM 648 N N . CYS A 1 87 ? 6.757 8.816 -10.357 1.00 90.38 87 CYS A N 1
ATOM 649 C CA . CYS A 1 87 ? 6.823 10.203 -9.919 1.00 90.38 87 CYS A CA 1
ATOM 650 C C . CYS A 1 87 ? 7.868 10.941 -10.762 1.00 90.38 87 CYS A C 1
ATOM 652 O O . CYS A 1 87 ? 9.056 10.580 -10.771 1.00 90.38 87 CYS A O 1
ATOM 654 N N . LEU A 1 88 ? 7.431 11.979 -11.474 1.00 88.56 88 LEU A N 1
ATOM 655 C CA . LEU A 1 88 ? 8.332 12.946 -12.098 1.00 88.56 88 LEU A CA 1
ATOM 656 C C . LEU A 1 88 ? 8.966 13.777 -10.980 1.00 88.56 88 LEU A C 1
ATOM 658 O O . LEU A 1 88 ? 8.251 14.337 -10.159 1.00 88.56 88 LEU A O 1
ATOM 662 N N . ILE A 1 89 ? 10.297 13.818 -10.926 1.00 86.44 89 ILE A N 1
ATOM 663 C CA . ILE A 1 89 ? 11.041 14.615 -9.942 1.00 86.44 89 ILE A CA 1
ATOM 664 C C . ILE A 1 89 ? 11.922 15.576 -10.719 1.00 86.44 89 ILE A C 1
ATOM 666 O O . ILE A 1 89 ? 12.731 15.138 -11.543 1.00 86.44 89 ILE A O 1
ATOM 670 N N . ARG A 1 90 ? 11.763 16.879 -10.482 1.00 88.12 90 ARG A N 1
ATOM 671 C CA . ARG A 1 90 ? 12.610 17.896 -11.106 1.00 88.12 90 ARG A CA 1
ATOM 672 C C . ARG A 1 90 ? 13.907 18.061 -10.319 1.00 88.12 90 ARG A C 1
ATOM 674 O O . ARG A 1 90 ? 13.980 17.808 -9.118 1.00 88.12 90 ARG A O 1
ATOM 681 N N . LYS A 1 91 ? 14.967 18.496 -11.000 1.00 89.50 91 LYS A N 1
ATOM 682 C CA . LYS A 1 91 ? 16.265 18.743 -10.360 1.00 89.50 91 LYS A CA 1
ATOM 683 C C . LYS A 1 91 ? 16.106 19.793 -9.251 1.00 89.50 91 LYS A C 1
ATOM 685 O O . LYS A 1 91 ? 15.642 20.894 -9.520 1.00 89.50 91 LYS A O 1
ATOM 690 N N . GLY A 1 92 ? 16.518 19.448 -8.031 1.00 87.81 92 GLY A N 1
ATOM 691 C CA . GLY A 1 92 ? 16.425 20.321 -6.853 1.00 87.81 92 GLY A CA 1
ATOM 692 C C . GLY A 1 92 ? 15.087 20.265 -6.106 1.00 87.81 92 GLY A C 1
ATOM 693 O O . GLY A 1 92 ? 14.952 20.906 -5.067 1.00 87.81 92 GLY A O 1
ATOM 694 N N . GLU A 1 93 ? 14.115 19.491 -6.592 1.00 88.44 93 GLU A N 1
ATOM 695 C CA . GLU A 1 93 ? 12.820 19.308 -5.940 1.00 88.44 93 GLU A CA 1
ATOM 696 C C . GLU A 1 93 ? 12.914 18.267 -4.815 1.00 88.44 93 GLU A C 1
ATOM 698 O O . GLU A 1 93 ? 13.547 17.220 -4.966 1.00 88.44 93 GLU A O 1
ATOM 703 N N . LYS A 1 94 ? 12.278 18.555 -3.674 1.00 88.50 94 LYS A N 1
ATOM 704 C CA . LYS A 1 94 ? 12.164 17.615 -2.554 1.00 88.50 94 LYS A CA 1
ATOM 705 C C . LYS A 1 94 ? 10.813 16.920 -2.624 1.00 88.50 94 LYS A C 1
ATOM 707 O O . LYS A 1 94 ? 9.787 17.580 -2.756 1.00 88.50 94 LYS A O 1
ATOM 712 N N . VAL A 1 95 ? 10.822 15.601 -2.488 1.00 90.00 95 VAL A N 1
ATOM 713 C CA . VAL A 1 95 ? 9.614 14.777 -2.402 1.00 90.00 95 VAL A CA 1
ATOM 714 C C . VAL A 1 95 ? 9.589 14.055 -1.066 1.00 90.00 95 VAL A C 1
ATOM 716 O O . VAL A 1 95 ? 10.639 13.746 -0.504 1.00 90.00 95 VAL A O 1
ATOM 719 N N . TYR A 1 96 ? 8.389 13.791 -0.562 1.00 90.62 96 TYR A N 1
ATOM 720 C CA . TYR A 1 96 ? 8.189 13.210 0.758 1.00 90.62 96 TYR A CA 1
ATOM 721 C C . TYR A 1 96 ? 7.254 12.014 0.673 1.00 90.62 96 TYR A C 1
ATOM 723 O O . TYR A 1 96 ? 6.305 12.005 -0.110 1.00 90.62 96 TYR A O 1
ATOM 731 N N . PHE A 1 97 ? 7.536 11.031 1.518 1.00 93.19 97 PHE A N 1
ATOM 732 C CA . PHE A 1 97 ? 6.672 9.898 1.795 1.00 93.19 97 PHE A CA 1
ATOM 733 C C . PHE A 1 97 ? 6.416 9.868 3.298 1.00 93.19 97 PHE A C 1
ATOM 735 O O . PHE A 1 97 ? 7.313 10.168 4.087 1.00 93.19 97 PHE A O 1
ATOM 742 N N . CYS A 1 98 ? 5.209 9.494 3.698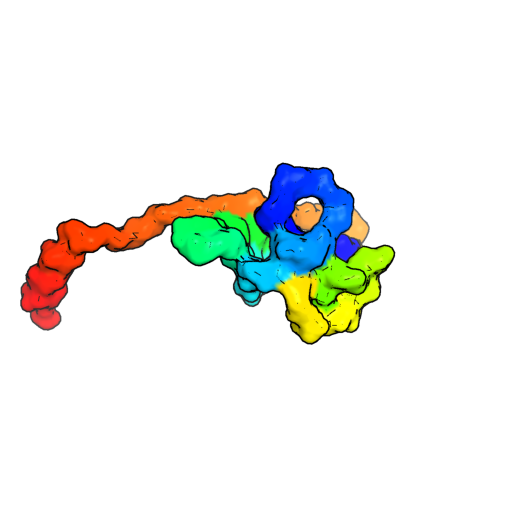 1.00 92.88 98 CYS A N 1
ATOM 743 C CA . CYS A 1 98 ? 4.881 9.220 5.091 1.00 92.88 98 CYS A CA 1
ATOM 744 C C . CYS A 1 98 ? 4.108 7.910 5.148 1.00 92.88 98 CYS A C 1
ATOM 746 O O . CYS A 1 98 ? 3.165 7.747 4.385 1.00 92.88 98 CYS A O 1
ATOM 748 N N . ALA A 1 99 ? 4.490 7.000 6.038 1.00 91.44 99 ALA A N 1
ATOM 749 C CA . ALA A 1 99 ? 3.737 5.786 6.323 1.00 91.44 99 ALA A CA 1
ATOM 750 C C . ALA A 1 99 ? 3.411 5.762 7.816 1.00 91.44 99 ALA A C 1
ATOM 752 O O . ALA A 1 99 ? 4.294 5.963 8.650 1.00 91.44 99 ALA A O 1
ATOM 753 N N . TYR A 1 100 ? 2.144 5.548 8.157 1.00 89.69 100 TYR A N 1
ATOM 754 C CA . TYR A 1 100 ? 1.677 5.578 9.539 1.00 89.69 100 TYR A CA 1
ATOM 755 C C . TYR A 1 100 ? 0.480 4.648 9.748 1.00 89.69 100 TYR A C 1
ATOM 757 O O . TYR A 1 100 ? -0.241 4.298 8.816 1.00 89.69 100 TYR A O 1
ATOM 765 N N . LYS A 1 101 ? 0.248 4.248 11.000 1.00 86.75 101 LYS A N 1
ATOM 766 C CA . LYS A 1 101 ? -0.938 3.477 11.396 1.00 86.75 101 LYS A CA 1
ATOM 767 C C . LYS A 1 101 ? -2.040 4.429 11.847 1.00 86.75 101 LYS A C 1
ATOM 769 O O . LYS A 1 101 ? -1.760 5.405 12.542 1.00 86.75 101 LYS A O 1
ATOM 774 N N . GLN A 1 102 ? -3.283 4.158 11.455 1.00 77.62 102 GLN A N 1
ATOM 775 C CA . GLN A 1 102 ? -4.420 4.945 11.937 1.00 77.62 102 GLN A CA 1
ATOM 776 C C . GLN A 1 102 ? -4.677 4.660 13.418 1.00 77.62 102 GLN A C 1
ATOM 778 O O . GLN A 1 102 ? -4.614 3.510 13.852 1.00 77.62 102 GLN A O 1
ATOM 783 N N . ASN A 1 103 ? -5.024 5.694 14.184 1.00 69.31 103 ASN A N 1
ATOM 784 C CA . ASN A 1 103 ? -5.571 5.501 15.522 1.00 69.31 103 ASN A CA 1
ATOM 785 C C . ASN A 1 103 ? -6.984 4.916 15.404 1.00 69.31 103 ASN A C 1
ATOM 787 O O . ASN A 1 103 ? -7.895 5.576 14.915 1.00 69.31 103 ASN A O 1
ATOM 791 N N . ALA A 1 104 ? -7.150 3.676 15.859 1.00 66.19 104 ALA A N 1
ATOM 792 C CA . ALA A 1 104 ? -8.373 2.886 15.731 1.00 66.19 104 ALA A CA 1
ATOM 793 C C . ALA A 1 104 ? -9.384 3.160 16.860 1.00 66.19 104 ALA A C 1
ATOM 795 O O . ALA A 1 104 ? -9.860 2.231 17.512 1.00 66.19 104 ALA A O 1
ATOM 796 N N . LYS A 1 105 ? -9.680 4.429 17.156 1.00 78.31 105 LYS A N 1
ATOM 797 C CA . LYS A 1 105 ? -10.769 4.735 18.092 1.00 78.31 105 LYS A CA 1
ATOM 798 C C . LYS A 1 105 ? -12.084 4.683 17.327 1.00 78.31 105 LYS A C 1
ATOM 800 O O . LYS A 1 105 ? -12.238 5.402 16.348 1.00 78.31 105 LYS A O 1
ATOM 805 N N . ALA A 1 106 ? -12.988 3.811 17.759 1.00 73.06 106 ALA A N 1
ATOM 806 C CA . ALA A 1 106 ? -14.360 3.826 17.282 1.00 73.06 106 ALA A CA 1
ATOM 807 C C . ALA A 1 106 ? -15.079 5.048 17.864 1.00 73.06 106 ALA A C 1
ATOM 809 O O . ALA A 1 106 ? -14.892 5.366 19.041 1.00 73.06 106 ALA A O 1
ATOM 810 N N . ASP A 1 107 ? -15.905 5.700 17.050 1.00 81.00 107 ASP A N 1
ATOM 811 C CA . ASP A 1 107 ? -16.682 6.867 17.481 1.00 81.00 107 ASP A CA 1
ATOM 812 C C . ASP A 1 107 ? -17.767 6.486 18.498 1.00 81.00 107 ASP A C 1
ATOM 814 O O . ASP A 1 107 ? -18.103 7.269 19.385 1.00 81.00 107 ASP A O 1
ATOM 818 N N . TYR A 1 108 ? -18.266 5.250 18.409 1.00 80.56 108 TYR A N 1
ATOM 819 C CA . TYR A 1 108 ? -19.280 4.705 19.301 1.00 80.56 108 TYR A CA 1
ATOM 820 C C . TYR A 1 108 ? -18.913 3.297 19.753 1.00 80.56 108 TYR A C 1
ATOM 822 O O . TYR A 1 108 ? -18.390 2.484 18.989 1.00 80.56 108 TYR A O 1
ATOM 830 N N . ALA A 1 109 ? -19.248 3.006 21.003 1.00 85.88 109 ALA A N 1
ATOM 831 C CA . ALA A 1 109 ? -19.241 1.666 21.562 1.00 85.88 109 ALA A CA 1
ATOM 832 C C . ALA A 1 109 ? -20.674 1.237 21.891 1.00 85.88 109 ALA A C 1
ATOM 834 O O . ALA A 1 109 ? -21.542 2.080 22.111 1.00 85.88 109 ALA A O 1
ATOM 835 N N . ASP A 1 110 ? -20.908 -0.072 21.967 1.00 88.44 110 ASP A N 1
ATOM 836 C CA . ASP A 1 110 ? -22.240 -0.653 22.182 1.00 88.44 110 ASP A CA 1
ATOM 837 C C . ASP A 1 110 ? -22.972 -0.056 23.402 1.00 88.44 110 ASP A C 1
ATOM 839 O O . ASP A 1 110 ? -24.132 0.340 23.313 1.00 88.44 110 ASP A O 1
ATOM 843 N N . TYR A 1 111 ? -22.256 0.162 24.511 1.00 89.25 111 TYR A N 1
ATOM 844 C CA . TYR A 1 111 ? -22.821 0.755 25.730 1.00 89.25 111 TYR A CA 1
ATOM 845 C C . TYR A 1 111 ? -23.317 2.206 25.560 1.00 89.25 111 TYR A C 1
ATOM 847 O O . TYR A 1 111 ? -24.076 2.692 26.397 1.00 89.25 111 TYR A O 1
ATOM 855 N N . MET A 1 112 ? -22.886 2.919 24.512 1.00 89.19 112 MET A N 1
ATOM 856 C CA . MET A 1 112 ? -23.305 4.297 24.221 1.00 89.19 112 MET A CA 1
ATOM 857 C C . MET A 1 112 ? -24.628 4.344 23.447 1.00 89.19 112 MET A C 1
ATOM 859 O O . MET A 1 112 ? -25.324 5.359 23.486 1.00 89.19 112 MET A O 1
ATOM 863 N N . LEU A 1 113 ? -24.986 3.254 22.760 1.00 89.88 113 LEU A N 1
ATOM 864 C CA . LEU A 1 113 ? -26.118 3.214 21.834 1.00 89.88 113 LEU A CA 1
ATOM 865 C C . LEU A 1 113 ? -27.476 3.461 22.509 1.00 89.88 113 LEU A C 1
ATOM 867 O O . LEU A 1 113 ? -28.260 4.229 21.948 1.00 89.88 113 LEU A O 1
ATOM 871 N N . PRO A 1 114 ? -27.784 2.908 23.705 1.00 90.00 114 PRO A N 1
ATOM 872 C CA . PRO A 1 114 ? -29.063 3.181 24.354 1.00 90.00 114 PRO A CA 1
ATOM 873 C C . PRO A 1 114 ? -29.243 4.669 24.669 1.00 90.00 114 PRO A C 1
ATOM 875 O O . PRO A 1 114 ? -30.277 5.246 24.345 1.00 90.00 114 PRO A O 1
ATOM 878 N N . ALA A 1 115 ? -28.222 5.307 25.251 1.00 87.44 115 ALA A N 1
ATOM 879 C CA . ALA A 1 115 ? -28.269 6.720 25.627 1.00 87.44 115 ALA A CA 1
ATOM 880 C C . ALA A 1 115 ? -28.401 7.634 24.397 1.00 87.44 115 ALA A C 1
ATOM 882 O O . ALA A 1 115 ? -29.216 8.556 24.414 1.00 87.44 115 ALA A O 1
ATOM 883 N N . LEU A 1 116 ? -27.663 7.329 23.322 1.00 87.94 116 LEU A N 1
ATOM 884 C CA . LEU A 1 116 ? -27.763 8.031 22.041 1.00 87.94 116 LEU A CA 1
ATOM 885 C C . LEU A 1 116 ? -29.191 7.949 21.480 1.00 87.94 116 LEU A C 1
ATOM 887 O O . LEU A 1 116 ? -29.785 8.964 21.132 1.00 87.94 116 LEU A O 1
ATOM 891 N N . PHE A 1 117 ? -29.788 6.755 21.469 1.00 90.38 117 PHE A N 1
ATOM 892 C CA . PHE A 1 117 ? -31.133 6.553 20.928 1.00 90.38 117 PHE A CA 1
ATOM 893 C C . PHE A 1 117 ? -32.219 7.292 21.729 1.00 90.38 117 PHE A C 1
ATOM 895 O O . PHE A 1 117 ? -33.190 7.784 21.153 1.00 90.38 117 PHE A O 1
ATOM 902 N N . TYR A 1 118 ? -32.065 7.398 23.055 1.00 86.94 118 TYR A N 1
ATOM 903 C CA . TYR A 1 118 ? -32.965 8.199 23.890 1.00 86.94 118 TYR A CA 1
ATOM 904 C C . TYR A 1 118 ? -32.821 9.707 23.643 1.00 86.94 118 TYR A C 1
ATOM 906 O O . TYR A 1 118 ? -33.832 10.405 23.686 1.00 86.94 118 TYR A O 1
ATOM 914 N N . GLN A 1 119 ? -31.608 10.202 23.379 1.00 83.81 119 GLN A N 1
ATOM 915 C CA . GLN A 1 119 ? -31.360 11.614 23.063 1.00 83.81 119 GLN A CA 1
ATOM 916 C C . GLN A 1 119 ? -31.938 12.011 21.699 1.00 83.81 119 GLN A C 1
ATOM 918 O O . GLN A 1 119 ? -32.647 13.011 21.615 1.00 83.81 119 GLN A O 1
ATOM 923 N N . GLU A 1 120 ? -31.717 11.201 20.662 1.00 80.12 120 GLU A N 1
ATOM 924 C CA . GLU A 1 120 ? -32.255 11.453 19.315 1.00 80.12 120 GLU A CA 1
ATOM 925 C C . GLU A 1 120 ? -33.792 11.430 19.299 1.00 80.12 120 GLU A C 1
ATOM 927 O O . GLU A 1 120 ? -34.425 12.249 18.644 1.00 80.12 120 GLU A O 1
ATOM 932 N N . LYS A 1 121 ? -34.430 10.554 20.093 1.00 74.25 121 LYS A N 1
ATOM 933 C CA . LYS A 1 121 ? -35.900 10.526 20.238 1.00 74.25 121 LYS A CA 1
ATOM 934 C C . LYS A 1 121 ? -36.503 11.775 20.892 1.00 74.25 121 LYS A C 1
ATOM 936 O O . LYS A 1 121 ? -37.720 11.939 20.831 1.00 74.25 121 LYS A O 1
ATOM 941 N N . GLN A 1 122 ? -35.701 12.583 21.582 1.00 61.34 122 GLN A N 1
ATOM 942 C CA . GLN A 1 122 ? -36.153 13.789 22.282 1.00 61.34 122 GLN A CA 1
ATOM 943 C C . GLN A 1 122 ? -35.892 15.076 21.487 1.00 61.34 122 GLN A C 1
ATOM 945 O O . GLN A 1 122 ? -36.367 16.133 21.904 1.00 61.34 122 GLN A O 1
ATOM 950 N N . GLN A 1 123 ? -35.171 15.015 20.362 1.00 52.22 123 GLN A N 1
ATOM 951 C CA . GLN A 1 123 ? -35.045 16.151 19.447 1.00 52.22 123 GLN A CA 1
ATOM 952 C C . GLN A 1 123 ? -36.291 16.226 18.535 1.00 52.22 123 GLN A C 1
ATOM 954 O O . GLN A 1 123 ? -36.670 15.200 17.969 1.00 52.22 123 GLN A O 1
ATOM 959 N N . PRO A 1 124 ? -36.976 17.387 18.459 1.00 57.91 124 PRO A N 1
ATOM 960 C CA . PRO A 1 124 ? -38.200 17.567 17.673 1.00 57.91 124 PRO A CA 1
ATOM 961 C C . PRO A 1 124 ? -37.973 17.538 16.157 1.00 57.91 124 PRO A C 1
ATOM 963 O O . PRO A 1 124 ? -36.870 17.926 15.708 1.00 57.91 124 PRO A O 1
#

Radius of gyration: 19.08 Å; chains: 1; bounding box: 55×35×43 Å

pLDDT: mean 88.34, std 7.57, range [52.22, 95.5]

Foldseek 3Di:
DKDKFALPVDPDDDPARDLVSQQAWDWDDDQQKIWIWGDDVVPIFIKIKGFFNQKPKDWFESVQVPDLVSGRPRHHPYSRTMIMIDGDDDVPDDTDMDMDGDDPDDPDDPVCVVVVVVVVVPDD

Sequence (124 aa):
MGWAFGGCDATTPETDIEPQYCKDNVFNVEGTQVTVYHGKVMQLKVTNLIVPSASSIRLSDGHKQHTPLALFTSGKKTDAPVLAATCLIRKGEKVYFCAYKQN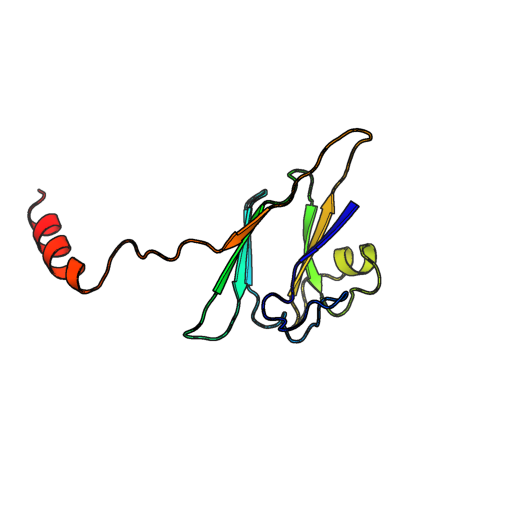AKADYADYMLPALFYQEKQQP

Secondary structure (DSSP, 8-state):
-EEEE--TT-SS--SS--GGGTTT-EEEEETTEEEEEES-TTS-EEEEEE--TTEEEEEEEGGG-SSHHHHHHS-S--SSEEEEEEE---TT-----EEEE-----S--GGGHHHHHHHHTT--

=== Feature glossary ===
Feature key, reading from the visual/contextual features back to the raw sequence:

Rendered structure images. Six rendered views show the 3D structure from the faces of a cube — i.e. along ±x, ±y, ±z. Rendering representation is drawn randomly per protein from cartoon (secondary-structure ribbons), sticks (backbone bonds), or molecular surface; coloring is either N→C rainbow (blue at the N-terminus through red at the C-terminus) or one color per chain.

Contact-map, Ramachandran, and PAE plots. The contact map is a binary N×N matrix image: pixel (i, j) is dark where Cα_i and Cα_j are within 8 Å and |i−j|>4. Because the |i−j|>4 filter removes local helical contacts, off-diagonal stripes parallel to the main diagonal indicate parallel β-sheets; stripes perpendicular to it indicate antiparallel β-sheets. The Ramachandran plot scatters every residue's (φ, ψ) pair against the sterically allowed regions. The PAE heatmap renders the predicted-aligned-error matrix.

InterPro / GO / CATH / organism. Database cross-references. InterPro integrates a dozen domain/family signature databases into unified entries with residue-range hits. GO terms attach function/process/location labels with evidence codes. CATH codes position the fold in a four-level structural taxonomy. Organism is the NCBI-taxonomy species name.

Nearest PDB structures. The Foldseek neighbor list gives the closest experimentally determined structures in the PDB, ranked by structural alignment. TM-score near 1 means near-identical fold; near 0.3 means only rough topology match. This is how one finds what a novel AlphaFold prediction most resembles in the solved-structure universe.

Predicted aligned error. PAE(i, j) answers: if I align the predicted and true structures on residue i, how far off (in Å) do I expect residue j to be? A block-diagonal PAE matrix with low values on the blocks and high values off-diagonal is the signature of a multi-domain protein with confidently predicted domains but uncertain inter-domain orientation.

Solvent-accessible surface area. Accessible surface area quantifies burial. A residue with SASA near zero is packed into the hydrophobic core; one with SASA >100 Å² sits on the surface. Computed here via the Shrake–Rupley numerical algorithm with a 1.4 Å probe.

B-factor. B-factor (Debye–Waller factor) reflects atomic displacement in the crystal lattice. It is an experimental observable (units Å²), not a prediction; low values mean the atom is pinned down, high values mean it moves or is heterogeneous across the crystal.

pLDDT. For AlphaFold models, the B-factor field carries pLDDT — the model's own estimate of local accuracy on a 0–100 scale. Regions with pLDDT<50 should be treated as essentially unmodeled; they often correspond to intrinsically disordered segments.

Backbone torsions (φ/ψ). φ (phi) and ψ (psi) are the two rotatable backbone dihedrals per residue: φ is the C(i-1)–N–Cα–C torsion, ψ is the N–Cα–C–N(i+1) torsion, both in degrees on (−180°, 180°]. α-helical residues cluster near (−60°, −45°); β-strand residues near (−120°, +130°). A Ramachandran plot is simply a scatter of (φ, ψ) for every residue.

Radius of gyration, Cα contacts, bounding box. Radius of gyration (Rg) is the root-mean-square distance of Cα atoms from their centroid — a single number for overall size and compactness. A globular domain of N residues has Rg ≈ 2.2·N^0.38 Å; an extended or disordered chain has a much larger Rg. The Cα contact count is the number of residue pairs whose Cα atoms are within 8 Å and are more than four positions apart in sequence — a standard proxy for tertiary packing density. The bounding box is the smallest axis-aligned box enclosing all Cα atoms.

Secondary structure (3-state, P-SEA). Three-state secondary structure (P-SEA) collapses the eight DSSP classes into helix (a), strand (b), and coil (c). P-SEA assigns these from Cα geometry alone — distances and angles — without requiring backbone oxygens, so it works on any Cα trace.

Secondary structure (8-state, DSSP). DSSP 8-state secondary structure assigns each residue one of H (α-helix), G (3₁₀-helix), I (π-helix), E (extended β-strand), B (isolated β-bridge), T (hydrogen-bonded turn), S (bend), or '-' (coil). The assignment is computed from backbone hydrogen-bond geometry via the Kabsch–Sander algorithm.

Foldseek 3Di. A 3Di character summarizes, for each residue, the relative orientation of the Cα frame of its nearest spatial neighbor. Because it encodes fold topology rather than chemistry, 3Di alignments detect remote structural similarity that sequence alignment misses.

mmCIF coordinates. The mmCIF block holds the 3D Cartesian coordinates of each backbone atom (N, Cα, C, O) in ångströms. mmCIF is the PDB's canonical archive format — a tagged-loop text representation of the atomic model.

Sequence. Sequence gives the chain of amino acids in standard one-letter code (A=alanine, C=cysteine, …, Y=tyrosine), read N→C. It is the only feature that is directly encoded by the gene; all structural features are derived from the folded form of this sequence.